Protein AF-A0A382W2Z9-F1 (afdb_monomer_lite)

Sequence (92 aa):
MARSKHKKSANFAGIPRHIVEHSSFKSLGYSACTLLILLGYQYRGNNNGNLVITWSIMKDWFGSNATMYRARDSLYKAGFIVINAYGGRSVN

Organism: NCBI:txid408172

Radius of gyration: 16.08 Å; chains: 1; bounding box: 33×40×54 Å

Secondary structure (DSSP, 8-state):
--------PPP-----HHHHHSHHHHTS-HHHHHHHHHHHHH--SSSTT-----HHHHTTT-S-HHHHHHHHHHHHHTTS------SS----

Structure (mmCIF, N/CA/C/O backbone):
data_AF-A0A382W2Z9-F1
#
_entry.id   AF-A0A382W2Z9-F1
#
loop_
_atom_site.group_PDB
_atom_site.id
_atom_site.type_symbol
_atom_site.label_atom_id
_atom_site.label_alt_id
_atom_site.label_comp_id
_atom_site.label_asym_id
_atom_site.label_entity_id
_atom_site.label_seq_id
_atom_site.pdbx_PDB_ins_code
_atom_site.Cartn_x
_atom_site.Cartn_y
_atom_site.Cartn_z
_atom_site.occupancy
_atom_site.B_iso_or_equiv
_atom_site.auth_seq_id
_atom_site.auth_comp_id
_atom_site.auth_asym_id
_atom_site.auth_atom_id
_atom_site.pdbx_PDB_model_num
ATOM 1 N N . MET A 1 1 ? 8.445 -29.824 -32.281 1.00 45.59 1 MET A N 1
ATOM 2 C CA . MET A 1 1 ? 7.263 -29.002 -31.934 1.00 45.59 1 MET A CA 1
ATOM 3 C C . MET A 1 1 ? 7.691 -27.545 -31.830 1.00 45.59 1 MET A C 1
ATOM 5 O O . MET A 1 1 ? 8.579 -27.245 -31.043 1.00 45.59 1 MET A O 1
ATOM 9 N N . ALA A 1 2 ? 7.150 -26.660 -32.671 1.00 54.19 2 ALA A N 1
ATOM 10 C CA . ALA A 1 2 ? 7.499 -25.240 -32.658 1.00 54.19 2 ALA A CA 1
ATOM 11 C C . ALA A 1 2 ? 6.972 -24.581 -31.372 1.00 54.19 2 ALA A C 1
ATOM 13 O O . ALA A 1 2 ? 5.782 -24.657 -31.074 1.00 54.19 2 ALA A O 1
ATOM 14 N N . ARG A 1 3 ? 7.856 -23.945 -30.595 1.00 59.56 3 ARG A N 1
ATOM 15 C CA . ARG A 1 3 ? 7.488 -23.192 -29.388 1.00 59.56 3 ARG A CA 1
ATOM 16 C C . ARG A 1 3 ? 6.641 -21.995 -29.819 1.00 59.56 3 ARG A C 1
ATOM 18 O O . ARG A 1 3 ? 7.180 -21.053 -30.399 1.00 59.56 3 ARG A O 1
ATOM 25 N N . SER A 1 4 ? 5.333 -22.020 -29.557 1.00 62.72 4 SER A N 1
ATOM 26 C CA . SER A 1 4 ? 4.482 -20.853 -29.798 1.00 62.72 4 SER A CA 1
ATOM 27 C C . SER A 1 4 ? 5.067 -19.669 -29.028 1.00 62.72 4 SER A C 1
ATOM 29 O O . SER A 1 4 ? 5.198 -19.723 -27.801 1.00 62.72 4 SER A O 1
ATOM 31 N N . LYS A 1 5 ? 5.471 -18.607 -29.732 1.00 60.41 5 LYS A N 1
ATOM 32 C CA . LYS A 1 5 ? 5.896 -17.360 -29.092 1.00 60.41 5 LYS A CA 1
ATOM 33 C C . LYS A 1 5 ? 4.675 -16.796 -28.367 1.00 60.41 5 LYS A C 1
ATOM 35 O O . LYS A 1 5 ? 3.805 -16.216 -29.007 1.00 60.41 5 LYS A O 1
ATOM 40 N N . HIS A 1 6 ? 4.592 -16.992 -27.049 1.00 63.91 6 HIS A N 1
ATOM 41 C CA . HIS A 1 6 ? 3.595 -16.314 -26.225 1.00 63.91 6 HIS A CA 1
ATOM 42 C C . HIS A 1 6 ? 3.720 -14.814 -26.493 1.00 63.91 6 HIS A C 1
ATOM 44 O O . HIS A 1 6 ? 4.741 -14.200 -26.175 1.00 63.91 6 HIS A O 1
ATOM 50 N N . LYS A 1 7 ? 2.697 -14.231 -27.123 1.00 64.00 7 LYS A N 1
ATOM 51 C CA . LYS A 1 7 ? 2.595 -12.787 -27.301 1.00 64.00 7 LYS A CA 1
ATOM 52 C C . LYS A 1 7 ? 2.483 -12.213 -25.889 1.00 64.00 7 LYS A C 1
ATOM 54 O O . LYS A 1 7 ? 1.483 -12.451 -25.217 1.00 64.00 7 LYS A O 1
ATOM 59 N N . LYS A 1 8 ? 3.537 -11.553 -25.393 1.00 65.00 8 LYS A N 1
ATOM 60 C CA . LYS A 1 8 ? 3.487 -10.857 -24.102 1.00 65.00 8 LYS A CA 1
ATOM 61 C C . LYS A 1 8 ? 2.456 -9.740 -24.235 1.00 65.00 8 LYS A C 1
ATOM 63 O O . LYS A 1 8 ? 2.757 -8.688 -24.788 1.00 65.00 8 LYS A O 1
ATOM 68 N N . SER A 1 9 ? 1.233 -10.009 -23.790 1.00 72.19 9 SER A N 1
ATOM 69 C CA . SER A 1 9 ? 0.251 -8.965 -23.529 1.00 72.19 9 SER A CA 1
ATOM 70 C C . SER A 1 9 ? 0.843 -8.007 -22.502 1.00 72.19 9 SER A C 1
ATOM 72 O O . SER A 1 9 ? 1.563 -8.439 -21.599 1.00 72.19 9 SER A O 1
ATOM 74 N N . ALA A 1 10 ? 0.541 -6.718 -22.625 1.00 77.81 10 ALA A N 1
ATOM 75 C CA . ALA A 1 10 ? 0.725 -5.819 -21.500 1.00 77.81 10 ALA A CA 1
ATOM 76 C C . ALA A 1 10 ? -0.112 -6.345 -20.320 1.00 77.81 10 ALA A C 1
ATOM 78 O O . ALA A 1 10 ? -1.246 -6.795 -20.512 1.00 77.81 10 ALA A O 1
ATOM 79 N N . ASN A 1 11 ? 0.466 -6.322 -19.122 1.00 79.19 11 ASN A N 1
ATOM 80 C CA . ASN A 1 11 ? -0.238 -6.664 -17.889 1.00 79.19 11 ASN A CA 1
ATOM 81 C C . ASN A 1 11 ? -0.774 -5.377 -17.254 1.00 79.19 11 ASN A C 1
ATOM 83 O O . ASN A 1 11 ? -0.166 -4.317 -17.404 1.00 79.19 11 ASN A O 1
ATOM 87 N N . PHE A 1 12 ? -1.883 -5.472 -16.523 1.00 85.88 12 PHE A N 1
ATOM 88 C CA . PHE A 1 12 ? -2.470 -4.352 -15.788 1.00 85.88 12 PHE A CA 1
ATOM 89 C C . PHE A 1 12 ? -2.626 -4.707 -14.306 1.00 85.88 12 PHE A C 1
ATOM 91 O O . PHE A 1 12 ? -2.871 -5.862 -13.962 1.00 85.88 12 PHE A O 1
ATOM 98 N N . ALA A 1 13 ? -2.507 -3.705 -13.438 1.00 87.94 13 ALA A N 1
ATOM 99 C CA . ALA A 1 13 ? -2.829 -3.815 -12.020 1.00 87.94 13 ALA A CA 1
ATOM 100 C C . ALA A 1 13 ? -4.243 -3.261 -11.803 1.00 87.94 13 ALA A C 1
ATOM 102 O O . ALA A 1 13 ? -4.440 -2.048 -11.781 1.00 87.94 13 ALA A O 1
ATOM 103 N N . GLY A 1 14 ? -5.238 -4.146 -11.730 1.00 87.62 14 GLY A N 1
ATOM 104 C CA . GLY A 1 14 ? -6.645 -3.768 -11.575 1.00 87.62 14 GLY A CA 1
ATOM 105 C C . GLY A 1 14 ? -7.176 -4.040 -10.171 1.00 87.62 14 GLY A C 1
ATOM 106 O O . GLY A 1 14 ? -6.813 -5.036 -9.552 1.00 87.62 14 GLY A O 1
ATOM 107 N N . ILE A 1 15 ? -8.083 -3.181 -9.703 1.00 89.19 15 ILE A N 1
ATOM 108 C CA . ILE A 1 15 ? -8.878 -3.406 -8.489 1.00 89.19 15 ILE A CA 1
ATOM 109 C C . ILE A 1 15 ? -10.344 -3.578 -8.924 1.00 89.19 15 ILE A C 1
ATOM 111 O O . ILE A 1 15 ? -10.863 -2.706 -9.627 1.00 89.19 15 ILE A O 1
ATOM 115 N N . PRO A 1 16 ? -11.029 -4.679 -8.55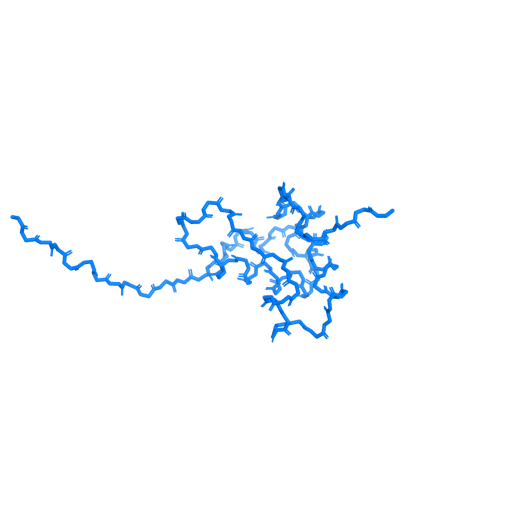7 1.00 92.00 16 PRO A N 1
ATOM 116 C CA . PRO A 1 16 ? -12.436 -4.869 -8.902 1.00 92.00 16 PRO A CA 1
ATOM 117 C C . PRO A 1 16 ? -13.331 -3.761 -8.328 1.00 92.00 16 PRO A C 1
ATOM 119 O O . PRO A 1 16 ? -13.148 -3.339 -7.189 1.00 92.00 16 PRO A O 1
ATOM 122 N N . ARG A 1 17 ? -14.348 -3.324 -9.085 1.00 95.12 17 ARG A N 1
ATOM 123 C CA . ARG A 1 17 ? -15.240 -2.217 -8.673 1.00 95.12 17 ARG A CA 1
ATOM 124 C C . ARG A 1 17 ? -15.929 -2.467 -7.332 1.00 95.12 17 ARG A C 1
ATOM 126 O O . ARG A 1 17 ? -15.919 -1.589 -6.478 1.00 95.12 17 ARG A O 1
ATOM 133 N N . HIS A 1 18 ? -16.423 -3.686 -7.113 1.00 95.69 18 HIS A N 1
ATOM 134 C CA . HIS A 1 18 ? -17.091 -4.055 -5.863 1.00 95.69 18 HIS A CA 1
ATOM 135 C C . HIS A 1 18 ? -16.170 -3.931 -4.635 1.00 95.69 18 HIS A C 1
ATOM 137 O O . HIS A 1 18 ? -16.650 -3.672 -3.536 1.00 95.69 18 HIS A O 1
ATOM 143 N N . ILE A 1 19 ? -14.847 -4.070 -4.806 1.00 93.75 19 ILE A N 1
ATOM 144 C CA . ILE A 1 19 ? -13.880 -3.838 -3.727 1.00 93.75 19 ILE A CA 1
ATOM 145 C C . ILE A 1 19 ? -13.816 -2.348 -3.389 1.00 93.75 19 ILE A C 1
ATOM 147 O O . ILE A 1 19 ? -13.871 -1.996 -2.217 1.00 93.75 19 ILE A O 1
ATOM 151 N N . VAL A 1 20 ? -13.753 -1.476 -4.401 1.00 94.38 20 VAL A N 1
ATOM 152 C CA . VAL A 1 20 ? -13.740 -0.011 -4.220 1.00 94.38 20 VAL A CA 1
ATOM 153 C C . VAL A 1 20 ? -15.041 0.48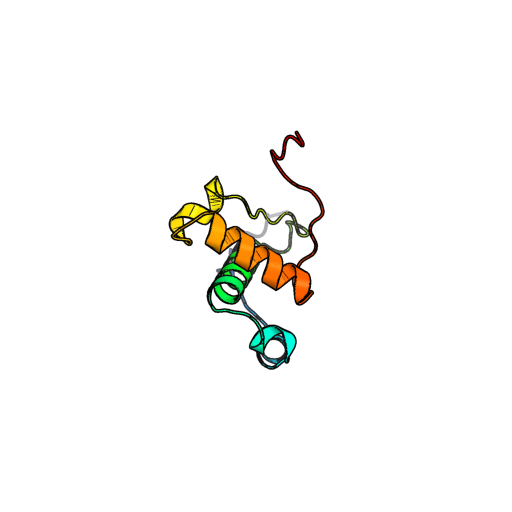8 -3.579 1.00 94.38 20 VAL A C 1
ATOM 155 O O . VAL A 1 20 ? -15.042 1.424 -2.781 1.00 94.38 20 VAL A O 1
ATOM 158 N N . GLU A 1 21 ? -16.163 -0.151 -3.903 1.00 97.00 21 GLU A N 1
ATOM 159 C CA . GLU A 1 21 ? -17.481 0.184 -3.361 1.00 97.00 21 GLU A CA 1
ATOM 160 C C . GLU A 1 21 ? -17.678 -0.278 -1.907 1.00 97.00 21 GLU A C 1
ATOM 162 O O . GLU A 1 21 ? -18.517 0.296 -1.199 1.00 97.00 21 GLU A O 1
ATOM 167 N N . HIS A 1 22 ? -16.895 -1.259 -1.447 1.00 96.88 22 HIS A N 1
ATOM 168 C CA . HIS A 1 22 ? -16.981 -1.824 -0.103 1.00 96.88 22 HIS A CA 1
ATOM 169 C C . HIS A 1 22 ? -16.583 -0.811 0.985 1.00 96.88 22 HIS A C 1
ATOM 171 O O . HIS A 1 22 ? -15.669 0.001 0.818 1.00 96.88 22 HIS A O 1
ATOM 177 N N . SER A 1 23 ? -17.239 -0.886 2.148 1.00 96.62 23 SER A N 1
ATOM 178 C CA . SER A 1 23 ? -16.998 0.020 3.283 1.00 96.62 23 SER A CA 1
ATOM 179 C C . SER A 1 23 ? -15.548 -0.023 3.772 1.00 96.62 23 SER A C 1
ATOM 181 O O . SER A 1 23 ? -14.964 1.028 4.033 1.00 96.62 23 SER A O 1
ATOM 183 N N . SER A 1 24 ? -14.932 -1.210 3.813 1.00 95.62 24 SER A N 1
ATOM 184 C CA . SER A 1 24 ? -13.520 -1.363 4.190 1.00 95.62 24 SER A CA 1
ATOM 185 C C . SER A 1 24 ? -12.594 -0.540 3.300 1.00 95.62 24 SER A C 1
ATOM 187 O O . SER A 1 24 ? -11.709 0.126 3.826 1.00 95.62 24 SER A O 1
ATOM 189 N N . PHE A 1 25 ? -12.811 -0.525 1.978 1.00 96.06 25 PHE A N 1
ATOM 190 C CA . PHE A 1 25 ? -11.991 0.275 1.064 1.00 96.06 25 PHE A CA 1
ATOM 191 C C . PHE A 1 25 ? -12.224 1.769 1.282 1.00 96.06 25 PHE A C 1
ATOM 193 O O . PHE A 1 25 ? -11.270 2.530 1.396 1.00 96.06 25 PHE A O 1
ATOM 200 N N . LYS A 1 26 ? -13.488 2.189 1.412 1.00 95.88 26 LYS A N 1
ATOM 201 C CA . LYS A 1 26 ? -13.853 3.595 1.663 1.00 95.88 26 LYS A CA 1
ATOM 202 C C . LYS A 1 26 ? -13.300 4.139 2.984 1.00 95.88 26 LYS A C 1
ATOM 204 O O . LYS A 1 26 ? -13.111 5.343 3.105 1.00 95.88 26 LYS A O 1
ATOM 209 N N . SER A 1 27 ? -13.036 3.269 3.959 1.00 96.06 27 SER A N 1
ATOM 210 C CA . SER A 1 27 ? -12.424 3.644 5.240 1.00 96.06 27 SER A CA 1
ATOM 211 C C . SER A 1 27 ? -10.905 3.860 5.171 1.00 96.06 27 SER A C 1
ATOM 213 O O . SER A 1 27 ? -10.314 4.379 6.118 1.00 96.06 27 SER A O 1
ATOM 215 N N . LEU A 1 28 ? -10.253 3.463 4.072 1.00 97.06 28 LEU A N 1
ATOM 216 C CA . LEU A 1 28 ? -8.810 3.605 3.913 1.00 97.06 28 LEU A CA 1
ATOM 217 C C . LEU A 1 28 ? -8.412 5.066 3.674 1.00 97.06 28 LEU A C 1
ATOM 219 O O . LEU A 1 28 ? -9.002 5.779 2.866 1.00 97.06 28 LEU A O 1
ATOM 223 N N . GLY A 1 29 ? -7.334 5.493 4.332 1.00 96.44 29 GLY A N 1
ATOM 224 C CA . GLY A 1 29 ? -6.675 6.757 4.009 1.00 96.44 29 GLY A CA 1
ATOM 225 C C . GLY A 1 29 ? -5.927 6.694 2.673 1.00 96.44 29 GLY A C 1
ATOM 226 O O . GLY A 1 29 ? -5.539 5.619 2.210 1.00 96.44 29 GLY A O 1
ATOM 227 N N . TYR A 1 30 ? -5.635 7.860 2.089 1.00 95.94 30 TYR A N 1
ATOM 228 C CA . TYR A 1 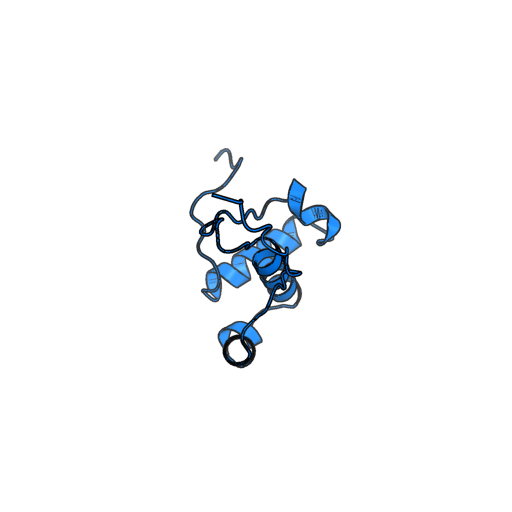30 ? -4.971 7.976 0.781 1.00 95.94 30 TYR A CA 1
ATOM 229 C C . TYR A 1 30 ? -3.679 7.158 0.666 1.00 95.94 30 TYR A C 1
ATOM 231 O O . TYR A 1 30 ? -3.457 6.479 -0.332 1.00 95.94 30 TYR A O 1
ATOM 239 N N . SER A 1 31 ? -2.844 7.163 1.707 1.00 96.88 31 SER A N 1
ATOM 240 C CA . SER A 1 31 ? -1.587 6.408 1.726 1.00 96.88 31 SER A CA 1
ATOM 241 C C . SER A 1 31 ? -1.798 4.889 1.689 1.00 96.88 31 SER A C 1
ATOM 243 O O . SER A 1 31 ? -1.010 4.181 1.063 1.00 96.88 31 SER A O 1
ATOM 245 N N . ALA A 1 32 ? -2.863 4.385 2.318 1.00 97.50 32 ALA A N 1
ATOM 246 C CA . ALA A 1 32 ? -3.232 2.972 2.287 1.00 97.50 32 ALA A CA 1
ATOM 247 C C . ALA A 1 32 ? -3.773 2.567 0.911 1.00 97.50 32 ALA A C 1
ATOM 249 O O . ALA A 1 32 ? -3.361 1.535 0.386 1.00 97.50 32 ALA A O 1
ATOM 250 N N . CYS A 1 33 ? -4.601 3.408 0.283 1.00 96.62 33 CYS A N 1
ATOM 251 C CA . CYS A 1 33 ? -5.048 3.200 -1.096 1.00 96.62 33 CYS A CA 1
ATOM 252 C C . CYS A 1 33 ? -3.865 3.144 -2.075 1.00 96.62 33 CYS A C 1
ATOM 254 O O . CYS A 1 33 ? -3.775 2.212 -2.874 1.00 96.62 33 CYS A O 1
ATOM 256 N N . THR A 1 34 ? -2.918 4.084 -1.973 1.00 96.12 34 THR A N 1
ATOM 257 C CA . THR A 1 34 ? -1.688 4.072 -2.782 1.00 96.12 34 THR A CA 1
ATOM 258 C C . THR A 1 34 ? -0.894 2.789 -2.564 1.00 96.12 34 THR A C 1
ATOM 260 O O . THR A 1 34 ? -0.479 2.154 -3.532 1.00 96.12 34 THR A O 1
ATOM 263 N N . LEU A 1 35 ? -0.719 2.360 -1.308 1.00 96.81 35 LEU A N 1
ATOM 264 C CA . LEU A 1 35 ? -0.020 1.112 -1.010 1.00 96.81 35 LEU A CA 1
ATOM 265 C C . LEU A 1 35 ? -0.722 -0.091 -1.650 1.00 96.81 35 LEU A C 1
ATOM 267 O O . LEU A 1 35 ? -0.055 -0.919 -2.259 1.00 96.81 35 LEU A O 1
ATOM 271 N N . LEU A 1 36 ? -2.052 -0.174 -1.575 1.00 95.62 36 LEU A N 1
ATOM 272 C CA . LEU A 1 36 ? -2.817 -1.274 -2.165 1.00 95.62 36 LEU A CA 1
ATOM 273 C C . LEU A 1 36 ? -2.642 -1.352 -3.690 1.00 95.62 36 LEU A C 1
ATOM 275 O O . LEU A 1 36 ? -2.483 -2.443 -4.234 1.00 95.62 36 LEU A O 1
ATOM 279 N N . ILE A 1 37 ? -2.599 -0.205 -4.374 1.00 94.81 37 ILE A N 1
ATOM 280 C CA . ILE A 1 37 ? -2.317 -0.138 -5.816 1.00 94.81 37 ILE A CA 1
ATOM 281 C C . ILE A 1 37 ? -0.907 -0.664 -6.118 1.00 94.81 37 ILE A C 1
ATOM 283 O O . ILE A 1 37 ? -0.732 -1.470 -7.032 1.00 94.81 37 ILE A O 1
ATOM 287 N N . LEU A 1 38 ? 0.097 -0.262 -5.333 1.00 94.81 38 LEU A N 1
ATOM 288 C CA . LEU A 1 38 ? 1.477 -0.735 -5.500 1.00 94.81 38 LEU A CA 1
ATOM 289 C C . LEU A 1 38 ? 1.610 -2.240 -5.243 1.00 94.81 38 LEU A C 1
ATOM 291 O O . LEU A 1 38 ? 2.370 -2.919 -5.933 1.00 94.81 38 LEU A O 1
ATOM 295 N N . LEU A 1 39 ? 0.850 -2.780 -4.290 1.00 93.56 39 LEU A N 1
ATOM 296 C CA . LEU A 1 39 ? 0.763 -4.221 -4.059 1.00 93.56 39 LEU A CA 1
ATOM 297 C C . LEU A 1 39 ? 0.122 -4.944 -5.247 1.00 93.56 39 LEU A C 1
ATOM 299 O O . LEU A 1 39 ? 0.639 -5.971 -5.685 1.00 93.56 39 LEU A O 1
ATOM 303 N N . GLY A 1 40 ? -0.937 -4.374 -5.826 1.00 91.94 40 GLY A N 1
ATOM 304 C CA . GLY A 1 40 ? -1.525 -4.858 -7.076 1.00 91.94 40 GLY A CA 1
ATOM 305 C C . GLY A 1 40 ? -0.532 -4.836 -8.242 1.00 91.94 40 GLY A C 1
ATOM 306 O O . GLY A 1 40 ? -0.499 -5.771 -9.034 1.00 91.94 40 GLY A O 1
ATOM 307 N N . TYR A 1 41 ? 0.331 -3.817 -8.317 1.00 90.88 41 TYR A N 1
ATOM 308 C CA . TYR A 1 41 ? 1.419 -3.739 -9.298 1.00 90.88 41 TYR A CA 1
ATOM 309 C C . TYR A 1 41 ? 2.506 -4.803 -9.077 1.00 90.88 41 TYR A C 1
ATOM 311 O O . TYR A 1 41 ? 3.014 -5.386 -10.039 1.00 90.88 41 TYR A O 1
ATOM 319 N N . GLN A 1 42 ? 2.866 -5.081 -7.822 1.00 90.75 42 GLN A N 1
ATOM 320 C CA . GLN A 1 42 ? 3.803 -6.157 -7.500 1.00 90.75 42 GLN A CA 1
ATOM 321 C C . GLN A 1 42 ? 3.226 -7.537 -7.825 1.00 90.75 42 GLN A C 1
ATOM 323 O O . GLN A 1 42 ? 3.984 -8.445 -8.166 1.00 90.75 42 GLN A O 1
ATOM 328 N N . TYR A 1 43 ? 1.910 -7.722 -7.732 1.00 89.38 43 TYR A N 1
ATOM 329 C CA . TYR A 1 43 ? 1.260 -8.996 -8.007 1.00 89.38 43 TYR A CA 1
ATOM 330 C C . TYR A 1 43 ? 1.274 -9.339 -9.507 1.00 89.38 43 TYR A C 1
ATOM 332 O O . TYR A 1 43 ? 0.706 -8.644 -10.343 1.00 89.38 43 TYR A O 1
ATOM 340 N N . ARG A 1 44 ? 1.924 -10.454 -9.859 1.00 84.25 44 ARG A N 1
ATOM 341 C CA . ARG A 1 44 ? 2.097 -10.938 -11.243 1.00 84.25 44 ARG A CA 1
ATOM 342 C C . ARG A 1 44 ? 1.357 -12.249 -11.517 1.00 84.25 44 ARG A C 1
ATOM 344 O O . ARG A 1 44 ? 1.634 -12.912 -12.514 1.00 84.25 44 ARG A O 1
ATOM 351 N N . GLY A 1 45 ? 0.456 -12.660 -10.624 1.00 79.75 45 GLY A N 1
ATOM 352 C CA . GLY A 1 45 ? -0.293 -13.920 -10.709 1.00 79.75 45 GLY A CA 1
ATOM 353 C C . GLY A 1 45 ? 0.512 -15.160 -10.301 1.00 79.75 45 GLY A C 1
ATOM 354 O O . GLY A 1 45 ? -0.033 -16.067 -9.686 1.00 79.75 45 GLY A O 1
ATOM 355 N N . ASN A 1 46 ? 1.819 -15.187 -10.570 1.00 77.88 46 ASN A N 1
ATOM 356 C CA . ASN A 1 46 ? 2.704 -16.311 -10.243 1.00 77.88 46 ASN A CA 1
ATOM 357 C C . ASN A 1 46 ? 3.534 -16.115 -8.966 1.00 77.88 46 ASN A C 1
ATOM 359 O O . ASN A 1 46 ? 4.213 -17.041 -8.534 1.00 77.88 46 ASN A O 1
ATOM 363 N N . ASN A 1 47 ? 3.500 -14.926 -8.363 1.00 79.50 47 ASN A N 1
ATOM 364 C CA . ASN A 1 47 ? 4.273 -14.622 -7.164 1.00 79.50 47 ASN A CA 1
ATOM 365 C C . ASN A 1 47 ? 3.512 -14.891 -5.860 1.00 79.50 47 ASN A C 1
ATOM 367 O O . ASN A 1 47 ? 3.990 -14.450 -4.831 1.00 79.50 47 ASN A O 1
ATOM 371 N N . ASN A 1 48 ? 2.372 -15.597 -5.898 1.00 68.56 48 ASN A N 1
ATOM 372 C CA . ASN A 1 48 ? 1.601 -16.145 -4.764 1.00 68.56 48 ASN A CA 1
ATOM 373 C C . ASN A 1 48 ? 1.659 -15.353 -3.434 1.00 68.56 48 ASN A C 1
ATOM 375 O O . ASN A 1 48 ? 1.879 -15.924 -2.370 1.00 68.56 48 ASN A O 1
ATOM 379 N N . GLY A 1 49 ? 1.509 -14.027 -3.480 1.00 66.44 49 GLY A N 1
ATOM 380 C CA . GLY A 1 49 ? 1.539 -13.194 -2.272 1.00 66.44 49 GLY A CA 1
ATOM 381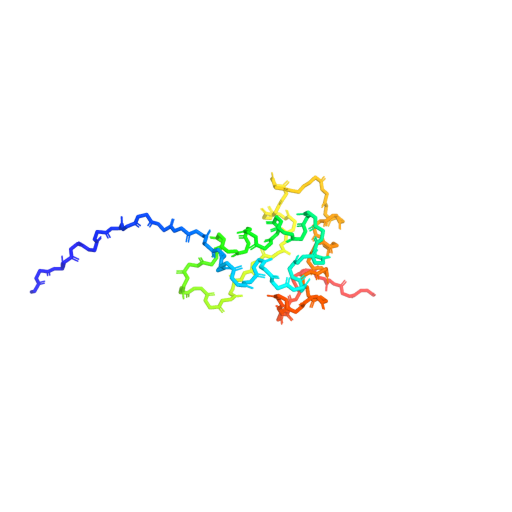 C C . GLY A 1 49 ? 2.933 -12.882 -1.704 1.00 66.44 49 GLY A C 1
ATOM 382 O O . GLY A 1 49 ? 3.015 -12.286 -0.634 1.00 66.44 49 GLY A O 1
ATOM 383 N N . ASN A 1 50 ? 4.021 -13.202 -2.414 1.00 81.31 50 ASN A N 1
ATOM 384 C CA . ASN A 1 50 ? 5.364 -12.668 -2.166 1.00 81.31 50 ASN A CA 1
ATOM 385 C C . ASN A 1 50 ? 5.410 -11.189 -2.569 1.00 81.31 50 ASN A C 1
ATOM 387 O O . ASN A 1 50 ? 5.944 -10.798 -3.611 1.00 81.31 50 ASN A O 1
ATOM 391 N N . LEU A 1 51 ? 4.740 -10.393 -1.748 1.00 90.62 51 LEU A N 1
ATOM 392 C CA . LEU A 1 51 ? 4.646 -8.955 -1.833 1.00 90.62 51 LEU A CA 1
ATOM 393 C C . LEU A 1 51 ? 5.520 -8.372 -0.733 1.00 90.62 51 LEU A C 1
ATOM 395 O O . LEU A 1 51 ? 5.483 -8.822 0.413 1.00 90.62 51 LEU A O 1
ATOM 399 N N . VAL A 1 52 ? 6.302 -7.357 -1.077 1.00 92.25 52 VAL A N 1
ATOM 400 C CA . VAL A 1 52 ? 7.280 -6.786 -0.156 1.00 92.25 52 VAL A CA 1
ATOM 401 C C . VAL A 1 52 ? 6.908 -5.344 0.148 1.00 92.25 52 VAL A C 1
ATOM 403 O O . VAL A 1 52 ? 6.783 -4.512 -0.750 1.00 92.25 52 VAL A O 1
ATOM 406 N N . ILE A 1 53 ? 6.751 -5.052 1.439 1.00 93.50 53 ILE A N 1
ATOM 407 C CA . ILE A 1 53 ? 6.480 -3.712 1.972 1.00 93.50 53 ILE A CA 1
ATOM 408 C C . ILE A 1 53 ? 7.672 -3.307 2.838 1.00 93.50 53 ILE A C 1
ATOM 410 O O . ILE A 1 53 ? 7.628 -3.374 4.067 1.00 93.50 53 ILE A O 1
ATOM 414 N N . THR A 1 54 ? 8.772 -2.939 2.187 1.00 92.31 54 THR A N 1
ATOM 415 C CA . THR A 1 54 ? 9.983 -2.433 2.844 1.00 92.31 54 THR A CA 1
ATOM 416 C C . THR A 1 54 ? 10.316 -1.039 2.336 1.00 92.31 54 THR A C 1
ATOM 418 O O . THR A 1 54 ? 10.062 -0.701 1.179 1.00 92.31 54 THR A O 1
ATOM 421 N N . TRP A 1 55 ? 10.922 -0.225 3.203 1.00 93.12 55 TRP A N 1
ATOM 422 C CA . TRP A 1 55 ? 11.277 1.155 2.872 1.00 93.12 55 TRP A CA 1
ATOM 423 C C . TRP A 1 55 ? 12.195 1.263 1.652 1.00 93.12 55 TRP A C 1
ATOM 425 O O . TRP A 1 55 ? 11.980 2.112 0.796 1.00 93.12 55 TRP A O 1
ATOM 435 N N . SER A 1 56 ? 13.183 0.373 1.534 1.00 91.69 56 SER A N 1
ATOM 436 C CA . SER A 1 56 ? 14.129 0.369 0.413 1.00 91.69 56 SER A CA 1
ATOM 437 C C . SER A 1 56 ? 13.449 0.225 -0.948 1.00 91.69 56 SER A C 1
ATOM 439 O O . SER A 1 56 ? 13.935 0.798 -1.920 1.00 91.69 56 SER A O 1
ATOM 441 N N . ILE A 1 57 ? 12.333 -0.507 -1.001 1.00 92.25 57 ILE A N 1
ATOM 442 C CA . ILE A 1 57 ? 11.531 -0.697 -2.209 1.00 92.25 57 ILE A CA 1
ATOM 443 C C . ILE A 1 57 ? 10.533 0.448 -2.369 1.00 92.25 57 ILE A C 1
ATOM 445 O O . ILE A 1 57 ? 10.344 0.921 -3.473 1.00 92.25 57 ILE A O 1
ATOM 449 N N . MET A 1 58 ? 9.903 0.920 -1.293 1.00 94.31 58 MET A N 1
ATOM 450 C CA . MET A 1 58 ? 8.766 1.850 -1.375 1.00 94.31 58 MET A CA 1
ATOM 451 C C . MET A 1 58 ? 9.133 3.343 -1.342 1.00 94.31 58 MET A C 1
ATOM 453 O O . MET A 1 58 ? 8.253 4.179 -1.547 1.00 94.31 58 MET A O 1
ATOM 457 N N . LYS A 1 59 ? 10.396 3.695 -1.077 1.00 94.56 59 LYS A N 1
ATOM 458 C CA . LYS A 1 59 ? 10.858 5.082 -0.866 1.00 94.56 59 LYS A CA 1
ATOM 459 C C . LYS A 1 59 ? 10.527 6.060 -2.001 1.00 94.56 59 LYS A C 1
ATOM 461 O O . LYS A 1 59 ? 10.329 7.234 -1.726 1.00 94.56 59 LYS A O 1
ATOM 466 N N . ASP A 1 60 ? 10.422 5.592 -3.244 1.00 95.50 60 ASP A N 1
ATOM 467 C CA . ASP A 1 60 ? 10.139 6.468 -4.392 1.00 95.50 60 ASP A CA 1
ATOM 468 C C . ASP A 1 60 ? 8.649 6.856 -4.473 1.00 95.50 60 ASP A C 1
ATOM 470 O O . ASP A 1 60 ? 8.285 7.822 -5.139 1.00 95.50 60 ASP A O 1
ATOM 474 N N . TRP A 1 61 ? 7.778 6.131 -3.761 1.00 94.69 61 TRP A N 1
ATOM 475 C CA . TRP A 1 61 ? 6.331 6.372 -3.719 1.00 94.69 61 TRP A CA 1
ATOM 476 C C . TRP A 1 61 ? 5.844 6.971 -2.398 1.00 94.69 61 TRP A C 1
ATOM 478 O O . TRP A 1 61 ? 4.715 7.455 -2.317 1.00 94.69 61 TRP A O 1
ATOM 488 N N . PHE A 1 62 ? 6.669 6.937 -1.351 1.00 96.06 62 PHE A N 1
ATOM 489 C CA . PHE A 1 62 ? 6.318 7.429 -0.023 1.00 96.06 62 PHE A CA 1
ATOM 490 C C . PHE A 1 62 ? 7.334 8.451 0.465 1.00 96.06 62 PHE A C 1
ATOM 492 O O . PHE A 1 62 ? 8.524 8.180 0.503 1.00 96.06 62 PHE A O 1
ATOM 499 N N . GLY A 1 63 ? 6.851 9.588 0.967 1.00 94.31 63 GLY A N 1
ATOM 500 C CA . GLY A 1 63 ? 7.726 10.618 1.537 1.00 94.31 63 GLY A CA 1
ATOM 501 C C . GLY A 1 63 ? 8.374 10.238 2.875 1.00 94.31 63 GLY A C 1
ATOM 502 O O . GLY A 1 63 ? 9.340 10.872 3.283 1.00 94.31 63 GLY A O 1
ATOM 503 N N . SER A 1 64 ? 7.866 9.224 3.589 1.00 95.56 64 SER A N 1
ATOM 504 C CA . SER A 1 64 ? 8.492 8.750 4.829 1.00 95.56 64 SER A CA 1
ATOM 505 C C . SER A 1 64 ? 8.177 7.289 5.154 1.00 95.56 64 SER A C 1
ATOM 507 O O . SER A 1 64 ? 7.099 6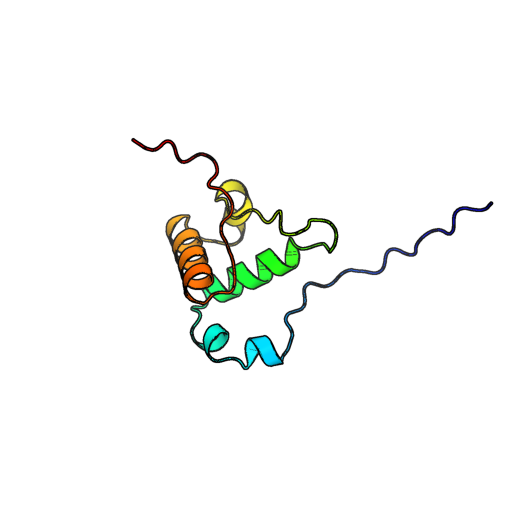.770 4.839 1.00 95.56 64 SER A O 1
ATOM 509 N N . ASN A 1 65 ? 9.105 6.653 5.874 1.00 94.94 65 ASN A N 1
ATOM 510 C CA . ASN A 1 65 ? 8.966 5.283 6.366 1.00 94.94 65 ASN A CA 1
ATOM 511 C C . ASN A 1 65 ? 7.766 5.137 7.322 1.00 94.94 65 ASN A C 1
ATOM 513 O O . ASN A 1 65 ? 7.022 4.158 7.270 1.00 94.94 65 ASN A O 1
ATOM 517 N N . ALA A 1 66 ? 7.526 6.153 8.157 1.00 96.06 66 ALA A N 1
ATOM 518 C CA . ALA A 1 66 ? 6.400 6.179 9.085 1.00 96.06 66 ALA A CA 1
ATOM 519 C C . ALA A 1 66 ? 5.051 6.186 8.350 1.00 96.06 66 ALA A C 1
ATOM 521 O O . ALA A 1 66 ? 4.148 5.432 8.715 1.00 96.06 66 ALA A O 1
ATOM 522 N N . THR A 1 67 ? 4.913 6.991 7.291 1.00 97.12 67 THR A N 1
ATOM 523 C CA . THR A 1 67 ? 3.687 7.039 6.480 1.00 97.12 67 THR A CA 1
ATOM 524 C C . THR A 1 67 ? 3.415 5.695 5.806 1.00 97.12 67 THR A C 1
ATOM 526 O O . THR A 1 67 ? 2.280 5.219 5.838 1.00 97.12 67 THR A O 1
ATOM 529 N N . MET A 1 68 ? 4.449 5.056 5.251 1.00 97.06 68 MET A N 1
ATOM 530 C CA . MET A 1 68 ? 4.338 3.734 4.628 1.00 97.06 68 MET A CA 1
ATOM 531 C C . MET A 1 68 ? 3.904 2.663 5.644 1.00 97.06 68 MET A C 1
ATOM 533 O O . MET A 1 68 ? 2.983 1.896 5.368 1.00 97.06 68 MET A O 1
ATOM 537 N N . TYR A 1 69 ? 4.504 2.613 6.838 1.00 95.94 69 TYR A N 1
ATOM 538 C CA . TYR A 1 69 ? 4.095 1.626 7.843 1.00 95.94 69 TYR A CA 1
ATOM 539 C C . TYR A 1 69 ? 2.695 1.886 8.409 1.00 95.94 69 TYR A C 1
ATOM 541 O O . TYR A 1 69 ? 1.951 0.931 8.611 1.00 95.94 69 TYR A O 1
ATOM 549 N N . ARG A 1 70 ? 2.275 3.147 8.570 1.00 97.12 70 ARG A N 1
ATOM 550 C CA . ARG A 1 70 ? 0.879 3.472 8.922 1.00 97.12 70 ARG A CA 1
ATOM 551 C C . ARG A 1 70 ? -0.108 3.021 7.842 1.00 97.12 70 ARG A C 1
ATOM 553 O O . ARG A 1 70 ? -1.184 2.521 8.168 1.00 97.12 70 ARG A O 1
ATOM 560 N N . ALA A 1 71 ? 0.259 3.168 6.568 1.00 97.75 71 ALA A N 1
ATOM 561 C CA . ALA A 1 71 ? -0.527 2.666 5.445 1.00 97.75 71 ALA A CA 1
ATOM 562 C C . ALA A 1 71 ? -0.648 1.134 5.484 1.00 97.75 71 ALA A C 1
ATOM 564 O O . ALA A 1 71 ? -1.757 0.611 5.397 1.00 97.75 71 ALA A O 1
ATOM 565 N N . ARG A 1 72 ? 0.467 0.421 5.707 1.00 96.69 72 ARG A N 1
ATOM 566 C CA . ARG A 1 72 ? 0.475 -1.039 5.908 1.00 96.69 72 ARG A CA 1
ATOM 567 C C . ARG A 1 72 ? -0.463 -1.446 7.042 1.00 96.69 72 ARG A C 1
ATOM 569 O O . ARG A 1 72 ? -1.285 -2.335 6.857 1.00 96.69 72 ARG A O 1
ATOM 576 N N . ASP A 1 73 ? -0.354 -0.797 8.198 1.00 96.62 73 ASP A N 1
ATOM 577 C CA . ASP A 1 73 ? -1.157 -1.142 9.373 1.00 96.62 73 ASP A CA 1
ATOM 578 C C . ASP A 1 73 ? -2.648 -0.879 9.133 1.00 96.62 73 ASP A C 1
ATOM 580 O O . ASP A 1 73 ? -3.490 -1.641 9.599 1.00 96.62 73 ASP A O 1
ATOM 584 N N . SER A 1 74 ? -2.981 0.162 8.364 1.00 97.75 74 SER A N 1
ATOM 585 C CA . SER A 1 74 ? -4.360 0.448 7.952 1.00 97.75 74 SER A CA 1
ATOM 586 C C . SER A 1 74 ? -4.912 -0.647 7.037 1.00 97.75 74 SER A C 1
ATOM 588 O O . SER A 1 74 ? -6.018 -1.124 7.268 1.00 97.75 74 SER A O 1
ATOM 590 N N . LEU A 1 75 ? -4.130 -1.105 6.050 1.00 97.06 75 LEU A N 1
ATOM 591 C CA . LEU A 1 75 ? -4.522 -2.221 5.181 1.00 97.06 75 LEU A CA 1
ATOM 592 C C . LEU A 1 75 ? -4.689 -3.532 5.955 1.00 97.06 75 LEU A C 1
ATOM 594 O O . LEU A 1 75 ? -5.637 -4.269 5.698 1.00 97.06 75 LEU A O 1
ATOM 598 N N . TYR A 1 76 ? -3.791 -3.809 6.903 1.00 96.50 76 TYR A N 1
ATOM 599 C CA . TYR A 1 76 ? -3.870 -4.994 7.756 1.00 96.50 76 TYR A CA 1
ATOM 600 C C . TYR A 1 76 ? -5.136 -4.968 8.621 1.00 96.50 76 TYR A C 1
ATOM 602 O O . TYR A 1 76 ? -5.911 -5.918 8.613 1.00 96.50 76 TYR A O 1
ATOM 610 N N . LYS A 1 77 ? -5.402 -3.846 9.304 1.00 96.62 77 LYS A N 1
ATOM 611 C CA . LYS A 1 77 ? -6.603 -3.671 10.139 1.00 96.62 77 LYS A CA 1
ATOM 612 C C . LYS A 1 77 ? -7.901 -3.756 9.336 1.00 96.62 77 LYS A C 1
ATOM 614 O O . LYS A 1 77 ? -8.881 -4.294 9.832 1.00 96.62 77 LYS A O 1
ATOM 619 N N . ALA A 1 78 ? -7.906 -3.239 8.109 1.00 95.88 78 ALA A N 1
ATOM 620 C CA . ALA A 1 78 ? -9.057 -3.302 7.212 1.00 95.88 78 ALA A CA 1
ATOM 621 C C . ALA A 1 78 ? -9.224 -4.670 6.513 1.00 95.88 78 ALA A C 1
ATOM 623 O O . ALA A 1 78 ? -10.196 -4.856 5.781 1.00 95.88 78 ALA A O 1
ATOM 624 N N . GLY A 1 79 ? -8.300 -5.617 6.727 1.00 94.94 79 GLY A N 1
ATOM 625 C CA . GLY A 1 79 ? -8.379 -6.984 6.205 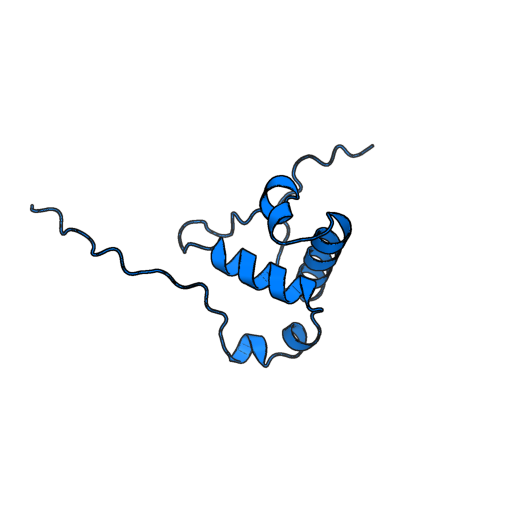1.00 94.94 79 GLY A CA 1
ATOM 626 C C . GLY A 1 79 ? -7.932 -7.157 4.750 1.00 94.94 79 GLY A C 1
ATOM 627 O O . GLY A 1 79 ? -8.208 -8.192 4.154 1.00 94.94 79 GLY A O 1
ATOM 628 N N . PHE A 1 80 ? -7.244 -6.174 4.161 1.00 94.25 80 PHE A N 1
ATOM 629 C CA . PHE A 1 80 ? -6.772 -6.255 2.770 1.00 94.25 80 PHE A CA 1
ATOM 630 C C . PHE A 1 80 ? -5.484 -7.058 2.605 1.00 94.25 80 PHE A C 1
ATOM 632 O O . PHE A 1 80 ? -5.208 -7.559 1.516 1.00 94.25 80 PHE A O 1
ATOM 639 N N . ILE A 1 81 ? -4.670 -7.139 3.658 1.00 93.56 81 ILE A N 1
ATOM 640 C CA . ILE A 1 81 ? -3.390 -7.846 3.634 1.00 93.56 81 ILE A CA 1
ATOM 641 C C . ILE A 1 81 ? -3.210 -8.677 4.899 1.00 93.56 81 ILE A C 1
ATOM 643 O O . ILE A 1 81 ? -3.696 -8.318 5.969 1.00 93.56 81 ILE A O 1
ATOM 647 N N . VAL A 1 82 ? -2.423 -9.741 4.774 1.00 92.31 82 VAL A N 1
ATOM 648 C CA . VAL A 1 82 ? -1.902 -10.530 5.893 1.00 92.31 82 VAL A CA 1
ATOM 649 C C . VAL A 1 82 ? -0.381 -10.417 5.878 1.00 92.31 82 VAL A C 1
ATOM 651 O O . VAL A 1 82 ? 0.233 -10.347 4.812 1.00 92.31 82 VAL A O 1
ATOM 654 N N . ILE A 1 83 ? 0.233 -10.352 7.058 1.00 90.44 83 ILE A N 1
ATOM 655 C CA . ILE A 1 83 ? 1.687 -10.253 7.199 1.00 90.44 83 ILE A CA 1
ATOM 656 C C . ILE A 1 83 ? 2.222 -11.621 7.616 1.00 90.44 83 ILE A C 1
ATOM 658 O O . ILE A 1 83 ? 1.989 -12.057 8.738 1.00 90.44 83 ILE A O 1
ATOM 662 N N . ASN A 1 84 ? 2.962 -12.271 6.717 1.00 86.88 84 ASN A N 1
ATOM 663 C CA . ASN A 1 84 ? 3.513 -13.610 6.960 1.00 86.88 84 ASN A CA 1
ATOM 664 C C . ASN A 1 84 ? 4.899 -13.577 7.621 1.00 86.88 84 ASN A C 1
ATOM 666 O O . ASN A 1 84 ? 5.290 -14.532 8.282 1.00 86.88 84 ASN A O 1
ATOM 670 N N . ALA A 1 85 ? 5.658 -12.493 7.435 1.00 84.75 85 ALA A N 1
ATOM 671 C CA . ALA A 1 85 ? 6.989 -12.322 8.008 1.00 84.75 85 ALA A CA 1
ATOM 672 C C . ALA A 1 85 ? 7.362 -10.836 8.113 1.00 84.75 85 ALA A C 1
ATOM 674 O O . ALA A 1 85 ? 6.885 -10.003 7.338 1.00 84.75 85 ALA A O 1
ATOM 675 N N . TYR A 1 86 ? 8.265 -10.514 9.040 1.00 81.50 86 TYR A N 1
ATOM 676 C CA . TYR A 1 86 ? 8.877 -9.192 9.166 1.00 81.50 86 TYR A CA 1
ATOM 677 C C . TYR A 1 86 ? 10.362 -9.282 8.807 1.00 81.50 86 TYR A C 1
ATOM 679 O O . TYR A 1 86 ? 11.125 -9.966 9.481 1.00 81.50 86 TYR A O 1
ATOM 687 N N . GLY A 1 87 ? 10.789 -8.582 7.755 1.00 68.94 87 GLY A N 1
ATOM 688 C CA . GLY A 1 87 ? 12.207 -8.489 7.405 1.00 68.94 87 GLY A CA 1
ATOM 689 C C . GLY A 1 87 ? 12.951 -7.506 8.313 1.00 68.94 87 GLY A C 1
ATOM 690 O O . GLY A 1 87 ? 12.499 -6.375 8.488 1.00 68.94 87 GLY A O 1
ATOM 691 N N . GLY A 1 88 ? 14.091 -7.919 8.874 1.00 64.12 88 GLY A N 1
ATOM 692 C CA . GLY A 1 88 ? 15.059 -7.019 9.519 1.00 64.12 88 GLY A CA 1
ATOM 693 C C . GLY A 1 88 ? 14.629 -6.371 10.841 1.00 64.12 88 GLY A C 1
ATOM 694 O O . GLY A 1 88 ? 15.303 -5.455 11.307 1.00 64.12 88 GLY A O 1
ATOM 695 N N . ARG A 1 89 ? 13.534 -6.816 11.470 1.00 54.16 89 ARG A N 1
ATOM 696 C CA . ARG A 1 89 ? 13.199 -6.417 12.845 1.00 54.16 89 ARG A CA 1
ATOM 697 C C . ARG A 1 89 ? 13.988 -7.292 13.816 1.00 54.16 89 ARG A C 1
ATOM 699 O O . ARG A 1 89 ? 13.508 -8.344 14.222 1.00 54.16 89 ARG A O 1
ATOM 706 N N . SER A 1 90 ? 15.198 -6.858 14.172 1.00 41.22 90 SER A N 1
ATOM 707 C CA . SER A 1 90 ? 15.806 -7.312 15.424 1.00 41.22 90 SER A CA 1
ATOM 708 C C . SER A 1 90 ? 14.897 -6.816 16.541 1.00 41.22 90 SER A C 1
ATOM 710 O O . SER A 1 90 ? 14.736 -5.609 16.716 1.00 41.22 90 SER A O 1
ATOM 712 N N . VAL A 1 91 ? 14.219 -7.738 17.214 1.00 40.50 91 VAL A N 1
ATOM 713 C CA . VAL A 1 91 ? 13.593 -7.439 18.499 1.00 40.50 91 VAL A CA 1
ATOM 714 C C . VAL A 1 91 ? 14.737 -7.146 19.472 1.00 40.50 91 VAL A C 1
ATOM 716 O O . VAL A 1 91 ? 15.632 -7.973 19.620 1.00 40.50 91 VAL A O 1
ATOM 719 N N . ASN A 1 92 ? 14.758 -5.938 20.029 1.00 37.81 92 ASN A N 1
ATOM 720 C CA . ASN A 1 92 ? 15.506 -5.623 21.244 1.00 37.81 92 ASN A CA 1
ATOM 721 C C . ASN A 1 92 ? 14.502 -5.598 22.389 1.00 37.81 92 ASN A C 1
ATOM 723 O O . ASN A 1 92 ? 13.405 -5.033 22.159 1.00 37.81 92 ASN A O 1
#

Foldseek 3Di:
DDDPPPPPDDDDLDDDPVVCVDPLNVPADPLLVLVLSVQSVVDPVPCVQPGDQDCVVCVVPDVDPVSSVVSVVSCVVSPNDDDPDDPPDPDD

pLDDT: mean 86.33, std 14.9, range [37.81, 97.75]